Protein AF-A0A968K4W6-F1 (afdb_monomer_lite)

Foldseek 3Di:
DDPLAACPQVPPPDNALVSLVSLVCCAPVVDDQGPVNRSQVQVLPLDSHNVSSVSSVCCHPVVDDGRDDVVRRPPVSND

Sequence (79 aa):
MLADTFGDANEDGSVNVSDAVYIINFVFVGGNAPFPYFVADSNCDCSVNVSDAVSIINFVFVGGDAPCQGPTCPPTCIL

pLDDT: mean 84.68, std 13.7, range [41.66, 96.62]

Radius of gyration: 11.16 Å; chains: 1; bounding box: 30×28×27 Å

Secondary structure (DSSP, 8-state):
-----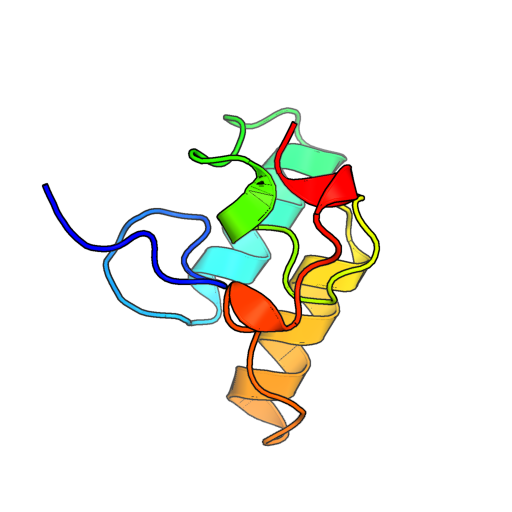TT-TTSSSS-SHHHHHHHHIIIII--PPPSSGGGG-SS-SS--SHHHHHHHHHHHHH--PPPPPGGGS-TTS--

Structure (mmCIF, N/CA/C/O backbone):
data_AF-A0A968K4W6-F1
#
_entry.id   AF-A0A968K4W6-F1
#
loop_
_atom_site.group_PDB
_atom_site.id
_atom_site.type_symbol
_atom_site.label_atom_id
_atom_site.label_alt_id
_atom_site.label_comp_id
_atom_site.label_asym_id
_atom_site.label_entity_id
_atom_site.label_seq_id
_atom_site.pdbx_PDB_ins_code
_atom_site.Cartn_x
_atom_site.Cartn_y
_atom_site.Cartn_z
_atom_site.occupancy
_atom_site.B_iso_or_equiv
_atom_site.auth_seq_id
_atom_site.auth_comp_id
_atom_site.auth_asym_id
_atom_site.auth_atom_id
_atom_site.pdbx_PDB_model_num
ATOM 1 N N . MET A 1 1 ? 2.390 20.307 -3.334 1.00 41.66 1 MET A N 1
ATOM 2 C CA . MET A 1 1 ? 3.578 19.885 -2.565 1.00 41.66 1 MET A CA 1
ATOM 3 C C . MET A 1 1 ? 3.050 19.497 -1.198 1.00 41.66 1 MET A C 1
ATOM 5 O O . MET A 1 1 ? 3.085 20.297 -0.274 1.00 41.66 1 MET A O 1
ATOM 9 N N . LEU A 1 2 ? 2.311 18.392 -1.173 1.00 48.09 2 LEU A N 1
ATOM 10 C CA . LEU A 1 2 ? 1.461 18.015 -0.049 1.00 48.09 2 LEU A CA 1
ATOM 11 C C . LEU A 1 2 ? 2.179 16.929 0.741 1.00 48.09 2 LEU A C 1
ATOM 13 O O . LEU A 1 2 ? 3.011 16.229 0.179 1.00 48.09 2 LEU A O 1
ATOM 17 N N . ALA A 1 3 ? 1.915 16.881 2.042 1.00 55.31 3 ALA A N 1
ATOM 18 C CA . ALA A 1 3 ? 2.477 15.885 2.934 1.00 55.31 3 ALA A CA 1
ATOM 19 C C . ALA A 1 3 ? 2.219 14.481 2.374 1.00 55.31 3 ALA A C 1
ATOM 21 O O . ALA A 1 3 ? 1.071 14.160 2.065 1.00 55.31 3 ALA A O 1
ATOM 22 N N . ASP A 1 4 ? 3.279 13.685 2.258 1.00 67.62 4 ASP A N 1
ATOM 23 C CA . ASP A 1 4 ? 3.189 12.277 1.888 1.00 67.62 4 ASP A CA 1
ATOM 24 C C . ASP A 1 4 ? 2.234 11.592 2.877 1.00 67.62 4 ASP A C 1
ATOM 26 O O . ASP A 1 4 ? 2.517 11.490 4.077 1.00 67.62 4 ASP A O 1
ATOM 30 N N . THR A 1 5 ? 1.043 11.228 2.399 1.00 81.62 5 THR A N 1
ATOM 31 C CA . THR A 1 5 ? 0.004 10.624 3.234 1.00 81.62 5 THR A CA 1
ATOM 32 C C . THR A 1 5 ? 0.222 9.121 3.214 1.00 81.62 5 THR A C 1
ATOM 34 O O . THR A 1 5 ? 0.123 8.478 2.177 1.00 81.62 5 THR A O 1
ATOM 37 N N . PHE A 1 6 ? 0.564 8.543 4.362 1.00 85.81 6 PHE A N 1
ATOM 38 C CA . PHE A 1 6 ? 0.755 7.099 4.462 1.00 85.81 6 PHE A CA 1
ATOM 39 C C . PHE A 1 6 ? -0.550 6.367 4.142 1.00 85.81 6 PHE A C 1
ATOM 41 O O . PHE A 1 6 ? -1.604 6.709 4.680 1.00 85.81 6 PHE A O 1
ATOM 48 N N . GLY A 1 7 ? -0.466 5.368 3.266 1.00 89.19 7 GLY A N 1
ATOM 49 C CA . GLY A 1 7 ? -1.611 4.644 2.723 1.00 89.19 7 GLY A CA 1
ATOM 50 C C . GLY A 1 7 ? -2.268 5.292 1.499 1.00 89.19 7 GLY A C 1
ATOM 51 O O . GLY A 1 7 ? -3.165 4.670 0.944 1.00 89.19 7 GLY A O 1
ATOM 52 N N . ASP A 1 8 ? -1.850 6.491 1.071 1.00 91.75 8 ASP A N 1
ATOM 53 C CA . ASP A 1 8 ? -2.313 7.154 -0.165 1.00 91.75 8 ASP A CA 1
ATOM 54 C C . ASP A 1 8 ? -1.396 6.755 -1.330 1.00 91.75 8 ASP A C 1
ATOM 56 O O . ASP A 1 8 ? -0.524 7.504 -1.775 1.00 91.75 8 ASP A O 1
ATOM 60 N N . ALA A 1 9 ? -1.518 5.499 -1.756 1.00 92.56 9 ALA A N 1
ATOM 61 C CA . ALA A 1 9 ? -0.651 4.898 -2.762 1.00 92.56 9 ALA A CA 1
ATOM 62 C C . ALA A 1 9 ? -0.881 5.469 -4.168 1.00 92.56 9 ALA A C 1
ATOM 64 O O . ALA A 1 9 ? 0.007 5.345 -5.016 1.00 92.56 9 ALA A O 1
ATOM 65 N N . ASN A 1 10 ? -2.058 6.047 -4.431 1.00 93.50 10 ASN A N 1
ATOM 66 C CA . ASN A 1 10 ? -2.403 6.633 -5.726 1.00 93.50 10 ASN A CA 1
ATOM 67 C C . ASN A 1 10 ? -2.255 8.171 -5.779 1.00 93.50 10 ASN A C 1
ATOM 69 O O . ASN A 1 10 ? -2.531 8.752 -6.833 1.00 93.50 10 ASN A O 1
ATOM 73 N N . GLU A 1 11 ? -1.800 8.801 -4.690 1.00 91.56 11 GLU A N 1
ATOM 74 C CA . GLU A 1 11 ? -1.614 10.250 -4.531 1.00 91.56 11 GLU A CA 1
ATOM 75 C C . GLU A 1 11 ? -2.899 11.076 -4.780 1.00 91.56 11 GLU A C 1
ATOM 77 O O . GLU A 1 11 ? -2.839 12.218 -5.258 1.00 91.56 11 GLU A O 1
ATOM 82 N N . ASP A 1 12 ? -4.081 10.520 -4.482 1.00 91.81 12 ASP A N 1
ATOM 83 C CA . ASP A 1 12 ? -5.366 11.215 -4.651 1.00 91.81 12 ASP A CA 1
ATOM 84 C C . ASP A 1 12 ? -5.769 12.077 -3.438 1.00 91.81 12 ASP A C 1
ATOM 86 O O . ASP A 1 12 ? -6.729 12.857 -3.501 1.00 91.81 12 ASP A O 1
ATOM 90 N N . GLY A 1 13 ? -4.987 12.007 -2.357 1.00 89.62 13 GLY A N 1
ATOM 91 C CA . GLY A 1 13 ? -5.181 12.745 -1.115 1.00 89.62 13 GLY A CA 1
ATOM 92 C C . GLY A 1 13 ? -6.110 12.053 -0.119 1.00 89.62 13 GLY A C 1
ATOM 93 O O . GLY A 1 13 ? -6.454 12.667 0.896 1.00 89.62 13 GLY A O 1
ATOM 94 N N . SER A 1 14 ? -6.563 10.825 -0.390 1.00 90.75 14 SER A N 1
ATOM 95 C CA . SER A 1 14 ? -7.497 10.083 0.459 1.00 90.75 14 SER A CA 1
ATOM 96 C C . SER A 1 14 ? -7.136 8.605 0.565 1.00 90.75 14 SER A C 1
ATOM 98 O O . SER A 1 14 ? -7.265 7.870 -0.397 1.00 90.75 14 SER A O 1
ATOM 100 N N . VAL A 1 15 ? -6.872 8.113 1.778 1.00 91.69 15 VAL A N 1
ATOM 101 C CA . VAL A 1 15 ? -6.685 6.669 2.012 1.00 91.69 15 VAL A CA 1
ATOM 102 C C . VAL A 1 15 ? -8.016 5.926 1.872 1.00 91.69 15 VAL A C 1
ATOM 104 O O . VAL A 1 15 ? -8.905 6.037 2.724 1.00 91.69 15 VAL A O 1
ATOM 107 N N . ASN A 1 16 ? -8.163 5.157 0.800 1.00 94.44 16 ASN A N 1
ATOM 108 C CA . ASN A 1 16 ? -9.367 4.419 0.458 1.00 94.44 16 ASN A CA 1
ATOM 109 C C . ASN A 1 16 ? -9.068 3.110 -0.309 1.00 94.44 16 ASN A C 1
ATOM 111 O O . ASN A 1 16 ? -7.937 2.658 -0.443 1.00 94.44 16 ASN A O 1
ATOM 115 N N . VAL A 1 17 ? -10.113 2.430 -0.794 1.00 95.69 17 VAL A N 1
ATOM 116 C CA . VAL A 1 17 ? -9.957 1.145 -1.506 1.00 95.69 17 VAL A CA 1
ATOM 117 C C . VAL A 1 17 ? -9.169 1.276 -2.817 1.00 95.69 17 VAL A C 1
ATOM 119 O O . VAL A 1 17 ? -8.575 0.303 -3.280 1.00 95.69 17 VAL A O 1
ATOM 122 N N . SER A 1 18 ? -9.147 2.466 -3.417 1.00 96.19 18 SER A N 1
ATOM 123 C CA . SER A 1 18 ? -8.409 2.743 -4.651 1.00 96.19 18 SER A CA 1
ATOM 124 C C . SER A 1 18 ? -6.900 2.606 -4.452 1.00 96.19 18 SER A C 1
ATOM 126 O O . SER A 1 18 ? -6.224 2.134 -5.365 1.00 96.19 18 SER A O 1
ATOM 128 N N . ASP A 1 19 ? -6.388 2.895 -3.255 1.00 95.31 19 ASP A N 1
ATOM 129 C CA . ASP A 1 19 ? -4.983 2.693 -2.893 1.00 95.31 19 ASP A CA 1
ATOM 130 C C . ASP A 1 19 ? -4.615 1.214 -2.855 1.00 95.31 19 ASP A C 1
ATOM 132 O O . ASP A 1 19 ? -3.616 0.793 -3.437 1.00 95.31 19 ASP A O 1
ATOM 136 N N . ALA A 1 20 ? -5.476 0.386 -2.258 1.00 96.06 20 ALA A N 1
ATOM 137 C CA . ALA A 1 20 ? -5.284 -1.061 -2.256 1.00 96.06 20 ALA A CA 1
ATOM 138 C C . ALA A 1 20 ? -5.253 -1.621 -3.688 1.00 96.06 20 ALA A C 1
ATOM 140 O O . ALA A 1 20 ? -4.416 -2.461 -4.019 1.00 96.06 20 ALA A O 1
ATOM 141 N N . VAL A 1 21 ? -6.137 -1.131 -4.566 1.00 96.62 21 VAL A N 1
ATOM 142 C CA . VAL A 1 21 ? -6.149 -1.511 -5.988 1.00 96.62 21 VAL A CA 1
ATOM 143 C C . VAL A 1 21 ? -4.878 -1.044 -6.701 1.00 96.62 21 VAL A C 1
ATOM 145 O O . VAL A 1 21 ? -4.335 -1.785 -7.523 1.00 96.62 21 VAL A O 1
ATOM 148 N N . TYR A 1 22 ? -4.378 0.150 -6.382 1.00 96.50 22 TYR A N 1
ATOM 149 C CA . TYR A 1 22 ? -3.133 0.672 -6.938 1.00 96.50 22 TYR A CA 1
ATOM 150 C C . TYR A 1 22 ? -1.938 -0.225 -6.581 1.00 96.50 22 TYR A C 1
ATOM 152 O O . TYR A 1 22 ? -1.203 -0.652 -7.475 1.00 96.50 22 TYR A O 1
ATOM 160 N N . ILE A 1 23 ? -1.811 -0.617 -5.308 1.00 95.25 23 ILE A N 1
ATOM 161 C CA . ILE A 1 23 ? -0.774 -1.546 -4.831 1.00 95.25 23 ILE A CA 1
ATOM 162 C C . ILE A 1 23 ? -0.884 -2.905 -5.540 1.00 95.25 23 ILE A C 1
ATOM 164 O O . ILE A 1 23 ? 0.112 -3.434 -6.031 1.00 95.25 23 ILE A O 1
ATOM 168 N N . ILE A 1 24 ? -2.093 -3.461 -5.669 1.00 96.19 24 ILE A N 1
ATOM 169 C CA . ILE A 1 24 ? -2.322 -4.736 -6.373 1.00 96.19 24 ILE A CA 1
ATOM 170 C C . ILE A 1 24 ? -1.875 -4.652 -7.840 1.00 96.19 24 ILE A C 1
ATOM 172 O O . ILE A 1 24 ? -1.232 -5.577 -8.344 1.00 96.19 24 ILE A O 1
ATOM 176 N N . ASN A 1 25 ? -2.180 -3.549 -8.528 1.00 96.56 25 ASN A N 1
ATOM 177 C CA . ASN A 1 25 ? -1.766 -3.340 -9.916 1.00 96.56 25 ASN A CA 1
ATOM 178 C C . ASN A 1 25 ? -0.243 -3.230 -10.050 1.00 96.56 25 ASN A C 1
ATOM 180 O O . ASN A 1 25 ? 0.331 -3.820 -10.968 1.00 96.56 25 ASN A O 1
ATOM 184 N N . PHE A 1 26 ? 0.420 -2.522 -9.137 1.00 94.31 26 PHE A N 1
ATOM 185 C CA . PHE A 1 26 ? 1.879 -2.465 -9.089 1.00 94.31 26 PHE A CA 1
ATOM 186 C C . PHE A 1 26 ? 2.490 -3.867 -8.907 1.00 94.31 26 PHE A C 1
ATOM 188 O O . PHE A 1 26 ? 3.317 -4.285 -9.717 1.00 94.31 26 PHE A O 1
ATOM 195 N N . VAL A 1 27 ? 2.018 -4.629 -7.915 1.00 94.25 27 VAL A N 1
ATOM 196 C CA . VAL A 1 27 ? 2.590 -5.932 -7.531 1.00 94.25 27 VAL A CA 1
ATOM 197 C C . VAL A 1 27 ? 2.360 -7.025 -8.581 1.00 94.25 27 VAL A C 1
ATOM 199 O O . VAL A 1 27 ? 3.272 -7.798 -8.869 1.00 94.25 27 VAL A O 1
ATOM 202 N N . PHE A 1 28 ? 1.155 -7.127 -9.151 1.00 93.56 28 PHE A N 1
ATOM 203 C CA . PHE A 1 28 ? 0.786 -8.264 -10.010 1.00 93.56 28 PHE A CA 1
ATOM 204 C C . PHE A 1 28 ? 0.765 -7.954 -11.504 1.00 93.56 28 PHE A C 1
ATOM 206 O O . PHE A 1 28 ? 0.977 -8.854 -12.317 1.00 93.56 28 PHE A O 1
ATOM 213 N N . VAL A 1 29 ? 0.471 -6.709 -11.877 1.00 92.56 29 VAL A N 1
ATOM 214 C CA . VAL A 1 29 ? 0.281 -6.310 -13.281 1.00 92.56 29 VAL A CA 1
ATOM 215 C C . VAL A 1 29 ? 1.509 -5.564 -13.814 1.00 92.56 29 VAL A C 1
ATOM 217 O O . VAL A 1 29 ? 1.654 -5.408 -15.024 1.00 92.56 29 VAL A O 1
ATOM 220 N N . GLY A 1 30 ? 2.424 -5.144 -12.932 1.00 89.19 30 GLY A N 1
ATOM 221 C CA . GLY A 1 30 ? 3.560 -4.301 -13.299 1.00 89.19 30 GLY A CA 1
ATOM 222 C C . GLY A 1 30 ? 3.129 -2.868 -13.611 1.00 89.19 30 GLY A C 1
ATOM 223 O O . GLY A 1 30 ? 3.665 -2.249 -14.529 1.00 89.19 30 GLY A O 1
ATOM 224 N N . GLY A 1 31 ? 2.118 -2.369 -12.890 1.00 89.75 31 GLY A N 1
ATOM 225 C CA . GLY A 1 31 ? 1.700 -0.970 -12.948 1.00 89.75 31 GLY A CA 1
ATOM 226 C C . GLY A 1 31 ? 2.781 -0.004 -12.450 1.00 89.75 31 GLY A C 1
ATOM 227 O O . GLY A 1 31 ? 3.879 -0.404 -12.063 1.00 89.75 31 GLY A O 1
ATOM 228 N N . ASN A 1 32 ? 2.463 1.291 -12.453 1.00 92.69 32 ASN A N 1
ATOM 229 C CA . ASN A 1 32 ? 3.386 2.311 -11.963 1.00 92.69 32 ASN A CA 1
ATOM 230 C C . ASN A 1 32 ? 3.708 2.087 -10.480 1.00 92.69 32 ASN A C 1
ATOM 232 O O . ASN A 1 32 ? 2.824 1.768 -9.686 1.00 92.69 32 ASN A O 1
ATOM 236 N N . ALA A 1 33 ? 4.975 2.280 -10.114 1.00 89.75 33 ALA A N 1
ATOM 237 C CA . ALA A 1 33 ? 5.381 2.243 -8.717 1.00 89.75 33 ALA A CA 1
ATOM 238 C C . ALA A 1 33 ? 4.720 3.398 -7.937 1.00 89.75 33 ALA A C 1
ATOM 240 O O . ALA A 1 33 ? 4.613 4.501 -8.485 1.00 89.75 33 ALA A O 1
ATOM 241 N N . PRO A 1 34 ? 4.293 3.169 -6.683 1.00 88.94 34 PRO A N 1
ATOM 242 C CA . PRO A 1 34 ? 3.885 4.239 -5.777 1.00 88.94 34 PRO A CA 1
ATOM 243 C C . PRO A 1 34 ? 5.029 5.229 -5.552 1.00 88.94 34 PRO A C 1
ATOM 245 O O . PRO A 1 34 ? 6.198 4.828 -5.485 1.00 88.94 34 PRO A O 1
ATOM 248 N N . PHE A 1 35 ? 4.699 6.512 -5.419 1.00 84.88 35 PHE A N 1
ATOM 249 C CA . PHE A 1 35 ? 5.668 7.552 -5.113 1.00 84.88 35 PHE A CA 1
ATOM 250 C C . PHE A 1 35 ? 5.133 8.478 -4.006 1.00 84.88 35 PHE A C 1
ATOM 252 O O . PHE A 1 35 ? 4.009 8.946 -4.077 1.00 84.88 35 PHE A O 1
ATOM 259 N N . PRO A 1 36 ? 5.931 8.764 -2.969 1.00 83.38 36 PRO A N 1
ATOM 260 C CA . PRO A 1 36 ? 7.119 8.024 -2.547 1.00 83.38 36 PRO A CA 1
ATOM 261 C C . PRO A 1 36 ? 6.822 6.547 -2.244 1.00 83.38 36 PRO A C 1
ATOM 263 O O . PRO A 1 36 ? 5.747 6.212 -1.770 1.00 83.38 36 PRO A O 1
ATOM 266 N N . TYR A 1 37 ? 7.784 5.647 -2.465 1.00 85.00 37 TYR A N 1
ATOM 267 C CA . TYR A 1 37 ? 7.555 4.197 -2.334 1.00 85.00 37 TYR A CA 1
ATOM 268 C C . TYR A 1 37 ? 7.000 3.784 -0.959 1.00 85.00 37 TYR A C 1
ATOM 270 O O . TYR A 1 37 ? 6.128 2.925 -0.866 1.00 85.00 37 TYR A O 1
ATOM 278 N N . PHE A 1 38 ? 7.451 4.454 0.104 1.00 84.06 38 PHE A N 1
ATOM 279 C CA . PHE A 1 38 ? 7.039 4.176 1.479 1.00 84.06 38 PHE A CA 1
ATOM 280 C C . PHE A 1 38 ? 5.570 4.518 1.778 1.00 84.06 38 PHE A C 1
ATOM 282 O O . PHE A 1 38 ? 5.043 4.038 2.774 1.00 84.06 38 PHE A O 1
ATOM 289 N N . VAL A 1 39 ? 4.879 5.316 0.950 1.00 87.06 39 VAL A N 1
ATOM 290 C CA . VAL A 1 39 ? 3.449 5.608 1.180 1.00 87.06 39 VAL A CA 1
ATOM 291 C C . VAL A 1 39 ? 2.567 4.385 0.938 1.00 87.06 39 VAL A C 1
ATOM 293 O O . VAL A 1 39 ? 1.466 4.309 1.474 1.00 87.06 39 VAL A O 1
ATOM 296 N N . ALA A 1 40 ? 3.069 3.410 0.178 1.00 90.62 40 ALA A N 1
ATOM 297 C CA . ALA A 1 40 ? 2.397 2.148 -0.079 1.00 90.62 40 ALA A CA 1
ATOM 298 C C . ALA A 1 40 ? 2.775 1.032 0.908 1.00 90.62 40 ALA A C 1
ATOM 300 O O . ALA A 1 40 ? 2.118 -0.003 0.887 1.00 90.62 40 ALA A O 1
ATOM 301 N N . ASP A 1 41 ? 3.776 1.228 1.773 1.00 89.69 41 ASP A N 1
ATOM 302 C CA . ASP A 1 41 ? 4.107 0.316 2.880 1.00 89.69 41 ASP A CA 1
ATOM 303 C C . ASP A 1 41 ? 3.155 0.604 4.051 1.00 89.69 41 ASP A C 1
ATOM 305 O O . ASP A 1 41 ? 3.467 1.326 4.996 1.00 89.69 41 ASP A O 1
ATOM 309 N N . SER A 1 42 ? 1.920 0.122 3.928 1.00 90.44 42 SER A N 1
ATOM 310 C CA . SER A 1 42 ? 0.837 0.424 4.868 1.00 90.44 42 SE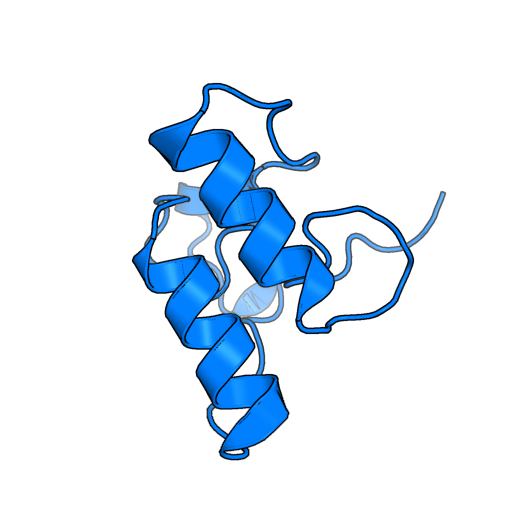R A CA 1
ATOM 311 C C . SER A 1 42 ? 0.939 -0.386 6.155 1.00 90.44 42 SER A C 1
ATOM 313 O O . SER A 1 42 ? 0.367 0.019 7.171 1.00 90.44 42 SER A O 1
ATOM 315 N N . ASN A 1 43 ? 1.629 -1.530 6.122 1.00 89.81 43 ASN A N 1
ATOM 316 C CA . ASN A 1 43 ? 1.836 -2.386 7.289 1.00 89.81 43 ASN A CA 1
ATOM 317 C C . ASN A 1 43 ? 3.200 -2.165 7.980 1.00 89.81 43 ASN A C 1
ATOM 319 O O . ASN A 1 43 ? 3.423 -2.736 9.051 1.00 89.81 43 ASN A O 1
ATOM 323 N N . CYS A 1 44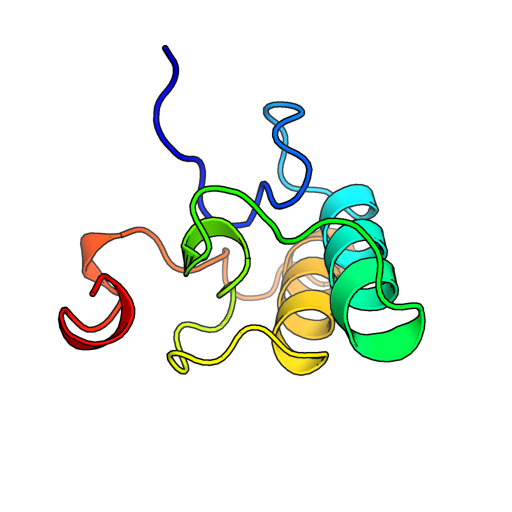 ? 4.061 -1.307 7.422 1.00 86.75 44 CYS A N 1
ATOM 324 C CA . CYS A 1 44 ? 5.379 -0.958 7.943 1.00 86.75 44 CYS A CA 1
ATOM 325 C C . CYS A 1 44 ? 6.353 -2.143 8.055 1.00 86.75 44 CYS A C 1
A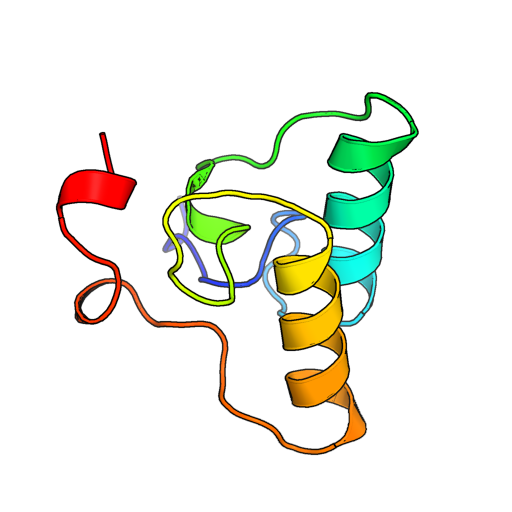TOM 327 O O . CYS A 1 44 ? 7.149 -2.222 9.000 1.00 86.75 44 CYS A O 1
ATOM 329 N N . ASP A 1 45 ? 6.304 -3.066 7.095 1.00 88.31 45 ASP A N 1
ATOM 330 C CA . ASP A 1 45 ? 7.220 -4.209 7.015 1.00 88.31 45 ASP A CA 1
ATOM 331 C C . ASP A 1 45 ? 8.438 -3.969 6.095 1.00 88.31 45 ASP A C 1
ATOM 333 O O . ASP A 1 45 ? 9.241 -4.881 5.862 1.00 88.31 45 ASP A O 1
ATOM 337 N N . CYS A 1 46 ? 8.622 -2.727 5.630 1.00 86.25 46 CYS A N 1
ATOM 338 C CA . CYS A 1 46 ? 9.632 -2.293 4.662 1.00 86.25 46 CYS A CA 1
ATOM 339 C C . CYS A 1 46 ? 9.486 -2.909 3.262 1.00 86.25 46 CYS A C 1
ATOM 341 O O . CYS A 1 46 ? 10.435 -2.847 2.473 1.00 86.25 46 CYS A O 1
ATOM 343 N N . SER A 1 47 ? 8.352 -3.526 2.929 1.00 88.44 47 SER A N 1
ATOM 344 C CA . SER A 1 47 ? 8.168 -4.223 1.659 1.00 88.44 47 SER A CA 1
ATOM 345 C C . SER A 1 47 ? 6.790 -3.959 1.065 1.00 88.44 47 SER A C 1
ATOM 347 O O . SER A 1 47 ? 5.836 -4.638 1.406 1.00 88.44 47 SER A O 1
ATOM 349 N N . VAL A 1 48 ? 6.703 -3.094 0.049 1.00 90.19 48 VAL A N 1
ATOM 350 C CA . VAL A 1 48 ? 5.438 -2.890 -0.681 1.00 90.19 48 VAL A CA 1
ATOM 351 C C . VAL A 1 48 ? 5.034 -4.165 -1.420 1.00 90.19 48 VAL A C 1
ATOM 353 O O . VAL A 1 48 ? 5.634 -4.544 -2.432 1.00 90.19 48 VAL A O 1
ATOM 356 N N . ASN A 1 49 ? 4.010 -4.837 -0.908 1.00 93.44 49 ASN A N 1
ATOM 357 C CA . ASN A 1 49 ? 3.487 -6.078 -1.445 1.00 93.44 49 ASN A CA 1
ATOM 358 C C . ASN A 1 49 ? 1.967 -6.212 -1.199 1.00 93.44 49 ASN A C 1
ATOM 360 O O . ASN A 1 49 ? 1.263 -5.259 -0.876 1.00 93.44 49 ASN A O 1
ATOM 364 N N . VAL A 1 50 ? 1.408 -7.403 -1.427 1.00 95.06 50 VAL A N 1
ATOM 365 C CA . VAL A 1 50 ? -0.039 -7.631 -1.273 1.00 95.06 50 VAL A CA 1
ATOM 366 C C . VAL A 1 50 ? -0.523 -7.473 0.175 1.00 95.06 50 VAL A C 1
ATOM 368 O O . VAL A 1 50 ? -1.696 -7.164 0.386 1.00 95.06 50 VAL A O 1
ATOM 371 N N . SER A 1 51 ? 0.345 -7.663 1.175 1.00 94.88 51 SER A N 1
ATOM 372 C CA . SER A 1 51 ? -0.008 -7.452 2.581 1.00 94.88 51 SER A CA 1
ATOM 373 C C . SER A 1 51 ? -0.402 -6.007 2.868 1.00 94.88 51 SER A C 1
ATOM 375 O O . SER A 1 51 ? -1.315 -5.790 3.661 1.00 94.88 51 SER A O 1
ATOM 377 N N . ASP A 1 52 ? 0.190 -5.034 2.177 1.00 93.88 52 ASP A N 1
ATOM 378 C CA . ASP A 1 52 ? -0.166 -3.621 2.316 1.00 93.88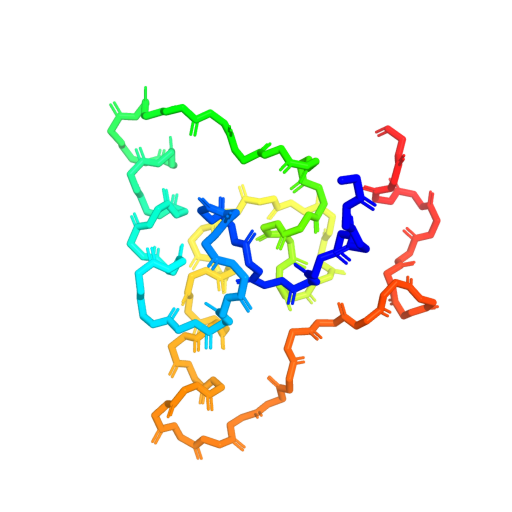 52 ASP A CA 1
ATOM 379 C C . ASP A 1 52 ? -1.565 -3.326 1.800 1.00 93.88 52 ASP A C 1
ATOM 381 O O . ASP A 1 52 ? -2.364 -2.683 2.479 1.00 93.88 52 ASP A O 1
ATOM 385 N N . ALA A 1 53 ? -1.904 -3.881 0.634 1.00 95.50 53 ALA A N 1
ATOM 386 C CA . ALA A 1 53 ? -3.250 -3.772 0.087 1.00 95.50 53 ALA A CA 1
ATOM 387 C C . ALA A 1 53 ? -4.291 -4.365 1.052 1.00 95.50 53 ALA A C 1
ATOM 389 O O . ALA A 1 53 ? -5.358 -3.784 1.257 1.00 95.50 53 ALA A O 1
ATOM 390 N N . VAL A 1 54 ? -3.977 -5.500 1.687 1.00 95.44 54 VAL A N 1
ATOM 391 C CA . VAL A 1 54 ? -4.844 -6.117 2.703 1.00 95.44 54 VAL A CA 1
ATOM 392 C C . VAL A 1 54 ? -4.975 -5.227 3.942 1.00 95.44 54 VAL A C 1
ATOM 394 O O . VAL A 1 54 ? -6.079 -5.096 4.472 1.00 95.44 54 VAL A O 1
ATOM 397 N N . SER A 1 55 ? -3.896 -4.581 4.387 1.00 94.06 55 SER A N 1
ATOM 398 C CA . SER A 1 55 ? -3.937 -3.635 5.508 1.00 94.06 55 SER A CA 1
ATOM 399 C C . SER A 1 55 ? -4.836 -2.433 5.221 1.00 94.06 55 SER A C 1
ATOM 401 O O . SER A 1 55 ? -5.682 -2.110 6.055 1.00 94.06 55 SER A O 1
ATOM 403 N N . ILE A 1 56 ? -4.759 -1.841 4.023 1.00 94.19 56 ILE A N 1
ATOM 404 C CA . ILE A 1 56 ? -5.667 -0.755 3.612 1.00 94.19 56 ILE A CA 1
ATOM 405 C C . ILE A 1 56 ? -7.126 -1.232 3.609 1.00 94.19 56 ILE A C 1
ATOM 407 O O . ILE A 1 56 ? -8.007 -0.556 4.139 1.00 94.19 56 ILE A O 1
ATOM 411 N N . ILE A 1 57 ? -7.404 -2.421 3.067 1.00 95.06 57 ILE A N 1
ATOM 412 C CA . ILE A 1 57 ? -8.762 -2.991 3.053 1.00 95.06 57 ILE A CA 1
ATOM 413 C C . ILE A 1 57 ? -9.287 -3.192 4.484 1.00 95.06 57 ILE A C 1
ATOM 415 O O . ILE A 1 57 ? -10.437 -2.849 4.773 1.00 95.06 57 ILE A O 1
ATOM 419 N N . ASN A 1 58 ? -8.458 -3.710 5.394 1.00 94.62 58 ASN A N 1
ATOM 420 C CA . ASN A 1 58 ? -8.828 -3.892 6.799 1.00 94.62 58 ASN A CA 1
ATOM 421 C C . ASN A 1 58 ? -9.108 -2.556 7.496 1.00 94.62 58 ASN A C 1
ATOM 423 O O . ASN A 1 58 ? -10.097 -2.444 8.223 1.00 94.62 58 ASN A O 1
ATOM 427 N N . PHE A 1 59 ? -8.287 -1.536 7.253 1.00 92.44 59 PHE A N 1
ATOM 428 C CA . PHE A 1 59 ? -8.516 -0.190 7.768 1.00 92.44 59 PHE A CA 1
ATOM 429 C C . PHE A 1 59 ? -9.861 0.378 7.288 1.00 92.44 59 PHE A C 1
ATOM 431 O O . PHE A 1 59 ? -10.690 0.782 8.103 1.00 92.44 59 PHE A O 1
ATOM 438 N N . VAL A 1 60 ? -10.122 0.329 5.977 1.00 93.31 60 VAL A N 1
ATOM 439 C CA . VAL A 1 60 ? -11.304 0.947 5.353 1.00 93.31 60 VAL A CA 1
ATOM 440 C C . VAL A 1 60 ? -12.614 0.249 5.737 1.00 93.31 60 VAL A C 1
ATOM 442 O O . VAL A 1 60 ? -13.615 0.922 5.979 1.00 93.31 60 VAL A O 1
ATOM 445 N N . PHE A 1 61 ? -12.642 -1.087 5.779 1.00 93.06 61 PHE A N 1
ATOM 446 C CA . PHE A 1 61 ? -13.897 -1.840 5.938 1.00 93.06 61 PHE A CA 1
ATOM 447 C C . PHE A 1 61 ? -14.129 -2.405 7.336 1.00 93.06 61 PHE A C 1
ATOM 449 O O . PHE A 1 61 ? -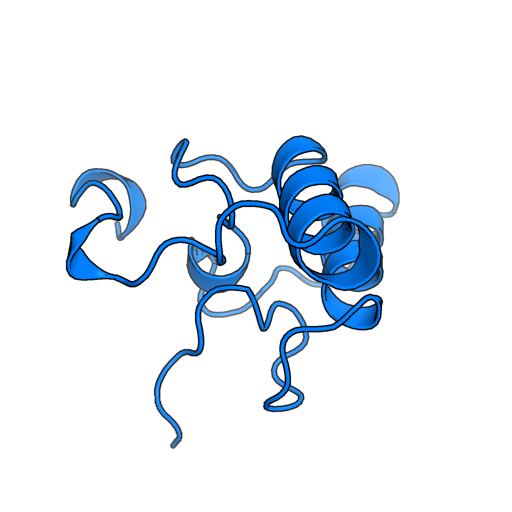15.280 -2.558 7.747 1.00 93.06 61 PHE A O 1
ATOM 456 N N . VAL A 1 62 ? -13.061 -2.758 8.048 1.00 92.06 62 VAL A N 1
ATOM 457 C CA . VAL A 1 62 ? -13.147 -3.432 9.353 1.00 92.06 62 VAL A CA 1
ATOM 458 C C . VAL A 1 62 ? -12.869 -2.450 10.495 1.00 92.06 62 VAL A C 1
ATOM 460 O O . VAL A 1 62 ? -13.250 -2.717 11.633 1.00 92.06 62 VAL A O 1
ATOM 463 N N . GLY A 1 63 ? -12.257 -1.297 10.200 1.00 86.00 63 GLY A N 1
ATOM 464 C CA . GLY A 1 63 ? -11.745 -0.385 11.220 1.00 86.00 63 GLY A CA 1
ATOM 465 C C . GLY A 1 63 ? -10.494 -0.942 11.896 1.00 86.00 63 GLY A C 1
ATOM 466 O O . GLY A 1 63 ? -10.329 -0.779 13.103 1.00 86.00 63 GLY A O 1
ATOM 467 N N . GLY A 1 64 ? -9.663 -1.663 11.133 1.00 82.75 64 GLY A N 1
ATOM 468 C CA . GLY A 1 64 ? -8.347 -2.115 11.579 1.00 82.75 64 GLY A CA 1
ATOM 469 C C . GLY A 1 64 ? -7.379 -0.956 11.830 1.00 82.75 64 GLY A C 1
ATOM 470 O O . GLY A 1 64 ? -7.755 0.216 11.772 1.00 82.75 64 GLY A O 1
ATOM 471 N N . ASP A 1 65 ? -6.120 -1.292 12.100 1.00 84.88 65 ASP A N 1
ATOM 472 C CA . ASP A 1 65 ? -5.086 -0.288 12.349 1.00 84.88 65 ASP A CA 1
ATOM 473 C C . ASP A 1 65 ? -4.935 0.655 11.146 1.00 84.88 65 ASP A C 1
ATOM 475 O O . ASP A 1 65 ? -4.968 0.228 9.989 1.00 84.88 65 ASP A O 1
ATOM 479 N N . ALA A 1 66 ? -4.797 1.952 11.426 1.00 84.38 66 ALA A N 1
ATOM 480 C CA . ALA A 1 66 ? -4.526 2.944 10.392 1.00 84.38 66 ALA A CA 1
ATOM 481 C C . ALA A 1 66 ? -3.176 2.659 9.712 1.00 84.38 66 ALA A C 1
ATOM 483 O O . ALA A 1 66 ? -2.270 2.161 10.391 1.00 84.38 66 ALA A O 1
ATOM 484 N N . PRO A 1 67 ? -3.012 3.011 8.417 1.00 84.94 67 PRO A N 1
ATOM 485 C CA . PRO A 1 67 ? -1.718 2.924 7.755 1.00 84.94 67 PRO A CA 1
ATOM 486 C C . PRO A 1 67 ? -0.665 3.616 8.602 1.00 84.94 67 PRO A C 1
ATOM 488 O O . PRO A 1 67 ? -0.900 4.696 9.162 1.00 84.94 67 PRO A O 1
ATOM 491 N N . CYS A 1 68 ? 0.473 2.954 8.747 1.00 76.94 68 CYS A N 1
ATOM 492 C CA . CYS A 1 68 ? 1.476 3.400 9.685 1.00 76.94 68 CYS A CA 1
ATOM 493 C C . CYS A 1 68 ? 1.929 4.830 9.367 1.00 76.94 68 CYS A C 1
ATOM 495 O O . CYS A 1 68 ? 2.254 5.161 8.236 1.00 76.94 68 CYS A O 1
ATOM 497 N N . GLN A 1 69 ? 1.931 5.711 10.365 1.00 66.25 69 GLN A N 1
ATOM 498 C CA . GLN A 1 69 ? 2.347 7.096 10.164 1.00 66.25 69 GLN A CA 1
ATOM 499 C C . GLN A 1 69 ? 3.863 7.190 10.327 1.00 66.25 69 GLN A C 1
ATOM 501 O O . GLN A 1 69 ? 4.400 6.674 11.299 1.00 66.25 69 GLN A O 1
ATOM 506 N N . GLY A 1 70 ? 4.547 7.891 9.422 1.00 59.25 70 GLY A N 1
ATOM 507 C CA . GLY A 1 70 ? 6.010 8.053 9.331 1.00 59.25 70 GLY A CA 1
ATOM 508 C C . GLY A 1 70 ? 6.887 7.697 10.539 1.00 59.25 70 GLY A C 1
ATOM 509 O O . GLY A 1 70 ? 7.750 6.841 10.385 1.00 59.25 70 GLY A O 1
ATOM 510 N N . PRO A 1 71 ? 6.722 8.282 11.742 1.00 56.06 71 PRO A N 1
ATOM 511 C CA . PRO A 1 71 ? 7.563 7.944 12.898 1.00 56.06 71 PRO A CA 1
ATOM 512 C C . PRO A 1 71 ? 7.467 6.487 13.393 1.00 56.06 71 PRO A C 1
ATOM 514 O O . PRO A 1 71 ? 8.340 6.063 14.149 1.00 56.06 71 PRO A O 1
ATOM 517 N N . THR A 1 72 ? 6.439 5.724 13.008 1.00 59.78 72 THR A N 1
ATOM 518 C CA . THR A 1 72 ? 6.327 4.282 13.291 1.00 59.78 72 THR A CA 1
ATOM 519 C C . THR A 1 72 ? 6.879 3.410 12.166 1.00 59.78 72 THR A C 1
ATOM 521 O O . THR A 1 72 ? 7.021 2.205 12.360 1.00 59.78 72 THR A O 1
ATOM 524 N N . CYS A 1 73 ? 7.204 4.002 11.014 1.00 61.75 73 CYS A N 1
ATOM 525 C CA . CYS A 1 73 ? 7.920 3.329 9.944 1.00 61.75 73 CYS A CA 1
ATOM 526 C C . CYS A 1 73 ? 9.401 3.225 10.331 1.00 61.75 73 CYS A C 1
ATOM 528 O O . CYS A 1 73 ? 10.019 4.248 10.652 1.00 61.75 73 CYS A O 1
ATOM 530 N N . PRO A 1 74 ? 9.986 2.013 10.370 1.00 64.12 74 PRO A N 1
ATOM 531 C CA . PRO A 1 74 ? 11.401 1.855 10.654 1.00 64.12 74 PRO A CA 1
ATOM 532 C C . PRO A 1 74 ? 12.246 2.776 9.754 1.00 64.12 74 PRO A C 1
ATOM 534 O O . PRO A 1 74 ? 12.016 2.821 8.546 1.00 64.12 74 PRO A O 1
ATOM 537 N N . PRO A 1 75 ? 13.277 3.466 10.284 1.00 60.56 75 PRO A N 1
ATOM 538 C CA . PRO A 1 75 ? 14.145 4.333 9.482 1.00 60.56 75 PRO A CA 1
ATOM 539 C C . PRO A 1 75 ? 14.850 3.605 8.327 1.00 60.56 75 PRO A C 1
ATOM 541 O O . PRO A 1 75 ? 15.392 4.237 7.426 1.00 60.56 75 PRO A O 1
ATOM 544 N N . THR A 1 76 ? 14.852 2.272 8.357 1.00 62.69 76 THR A N 1
ATOM 545 C CA . THR A 1 76 ? 15.355 1.396 7.301 1.00 62.69 76 THR A CA 1
ATOM 546 C C . THR A 1 76 ? 14.412 1.251 6.106 1.00 62.69 76 THR A C 1
ATOM 548 O O . THR A 1 76 ? 14.885 0.817 5.064 1.00 62.69 76 THR A O 1
ATOM 551 N N . CYS A 1 77 ? 13.124 1.592 6.227 1.00 62.16 77 CYS A N 1
ATOM 552 C CA . CYS A 1 77 ? 12.155 1.516 5.125 1.00 62.16 77 CYS A CA 1
ATOM 553 C C . CYS A 1 77 ? 12.088 2.810 4.281 1.00 62.16 77 CYS A C 1
ATOM 555 O O . CYS A 1 77 ? 11.372 2.857 3.286 1.00 62.16 77 CYS A O 1
ATOM 557 N N . ILE A 1 78 ? 12.797 3.874 4.688 1.00 58.88 78 ILE A N 1
ATOM 558 C CA . ILE A 1 78 ? 12.751 5.219 4.074 1.00 58.88 78 ILE A CA 1
ATOM 559 C C . ILE A 1 78 ? 13.971 5.520 3.175 1.00 58.88 78 ILE A C 1
ATOM 561 O O . ILE A 1 78 ? 14.129 6.658 2.729 1.00 58.88 78 ILE A O 1
ATOM 565 N N . LEU A 1 79 ? 14.849 4.529 2.955 1.00 50.16 79 LEU A N 1
ATOM 566 C CA . LEU A 1 79 ? 16.075 4.627 2.147 1.00 50.16 79 LEU A CA 1
ATOM 567 C C . LEU A 1 79 ? 15.940 3.925 0.795 1.00 50.16 79 LEU A C 1
ATOM 569 O O . LEU A 1 79 ? 15.469 2.768 0.782 1.00 50.16 79 LEU A O 1
#